Protein AF-A0A7V9V1J8-F1 (afdb_monomer)

Mean predicted aligned error: 3.66 Å

Secondary structure (DSSP, 8-state):
-BS-PEEE-SS-EEE--TT------SSGGG--EEE--SSS--B--------SSEEEEEGGGTEEEEE-TT--EEEEE---PPPPTTTT--

Sequence (90 aa):
MRGRPTLRSADSEQDLEEGDVVCFRRGKDGFHQILNRTDSPIRVFMISTLNKPDIVEYPDSGKIGARSVAGERILLSRPGPILEYWDGED

Structure (mmCIF, N/CA/C/O backbone):
data_AF-A0A7V9V1J8-F1
#
_entry.id   AF-A0A7V9V1J8-F1
#
loop_
_atom_site.group_PDB
_atom_site.id
_atom_site.type_symbol
_atom_site.label_atom_id
_atom_site.label_alt_id
_atom_site.label_comp_id
_atom_site.label_asym_id
_atom_site.label_entity_id
_atom_site.label_seq_id
_atom_site.pdbx_PDB_ins_code
_atom_site.Cartn_x
_atom_site.Cartn_y
_atom_site.Cartn_z
_atom_site.occupancy
_atom_site.B_iso_or_equiv
_atom_site.auth_seq_id
_atom_site.auth_comp_id
_atom_site.auth_asym_id
_atom_site.auth_atom_id
_atom_site.pdbx_PDB_model_num
ATOM 1 N N . MET A 1 1 ? -1.008 -4.018 20.750 1.00 87.62 1 MET A N 1
ATOM 2 C CA . MET A 1 1 ? -1.855 -3.281 19.784 1.00 87.62 1 MET A CA 1
ATOM 3 C C . MET A 1 1 ? -2.791 -2.390 20.579 1.00 87.62 1 MET A C 1
ATOM 5 O O . MET A 1 1 ? -3.034 -2.751 21.722 1.00 87.62 1 MET A O 1
ATOM 9 N N . ARG A 1 2 ? -3.214 -1.227 20.063 1.00 95.50 2 ARG A N 1
ATOM 10 C CA . ARG A 1 2 ? -4.136 -0.330 20.788 1.00 95.50 2 ARG A CA 1
ATOM 11 C C . ARG A 1 2 ? -4.971 0.549 19.850 1.00 95.50 2 ARG A C 1
ATOM 13 O O . ARG A 1 2 ? -4.421 1.044 18.865 1.00 95.50 2 ARG A O 1
ATOM 20 N N . GLY A 1 3 ? -6.213 0.847 20.223 1.00 95.81 3 GLY A N 1
ATOM 21 C CA . GLY A 1 3 ? -7.089 1.819 19.556 1.00 95.81 3 GLY A CA 1
ATOM 22 C C . GLY A 1 3 ? -7.952 1.223 18.439 1.00 95.81 3 GLY A C 1
ATOM 23 O O . GLY A 1 3 ? -7.971 0.012 18.251 1.00 95.81 3 GLY A O 1
ATOM 24 N N . ARG A 1 4 ? -8.660 2.093 17.704 1.00 97.25 4 ARG A N 1
ATOM 25 C CA . ARG A 1 4 ? -9.668 1.726 16.690 1.00 97.25 4 ARG A CA 1
ATOM 26 C C . ARG A 1 4 ? -9.308 2.313 15.315 1.00 97.25 4 ARG A C 1
ATOM 28 O O . ARG A 1 4 ? -9.802 3.386 14.967 1.00 97.25 4 ARG A O 1
ATOM 35 N N . PRO A 1 5 ? -8.363 1.702 14.577 1.00 97.81 5 PRO A N 1
ATOM 36 C CA . PRO A 1 5 ? -8.001 2.169 13.244 1.00 97.81 5 PRO A CA 1
ATOM 37 C C . PRO A 1 5 ? -9.119 1.904 12.236 1.00 97.81 5 PRO A C 1
ATOM 39 O O . PRO A 1 5 ? -9.804 0.889 12.323 1.00 97.81 5 PRO A O 1
ATOM 42 N N . THR A 1 6 ? -9.226 2.756 11.219 1.00 98.31 6 THR A N 1
ATOM 43 C CA . THR A 1 6 ? -10.044 2.468 10.037 1.00 98.31 6 THR A CA 1
ATOM 44 C C . THR A 1 6 ? -9.161 1.852 8.955 1.00 98.31 6 THR A C 1
ATOM 46 O O . THR A 1 6 ? -8.147 2.435 8.565 1.00 98.31 6 THR A O 1
ATOM 49 N N . LEU A 1 7 ? -9.537 0.676 8.459 1.00 97.81 7 LEU A N 1
ATOM 50 C CA . LEU A 1 7 ? -8.942 0.035 7.293 1.00 97.81 7 LEU A CA 1
ATOM 51 C C . LEU A 1 7 ? -9.749 0.399 6.046 1.00 97.81 7 LEU A C 1
ATOM 53 O O . LEU A 1 7 ? -10.928 0.066 5.954 1.00 97.81 7 LEU A O 1
ATOM 57 N N . ARG A 1 8 ? -9.089 1.012 5.062 1.00 97.62 8 ARG A N 1
ATOM 58 C CA . ARG A 1 8 ? -9.595 1.126 3.691 1.00 97.62 8 ARG A CA 1
ATOM 59 C C . ARG A 1 8 ? -8.973 0.029 2.835 1.00 97.62 8 ARG A C 1
ATOM 61 O O . ARG A 1 8 ? -7.749 -0.048 2.742 1.00 97.62 8 ARG A O 1
ATOM 68 N N . SER A 1 9 ? -9.816 -0.800 2.237 1.00 95.12 9 SER A N 1
ATOM 69 C CA . SER A 1 9 ? -9.470 -1.821 1.248 1.00 95.12 9 SER A CA 1
ATOM 70 C C . SER A 1 9 ? -9.884 -1.368 -0.158 1.00 95.12 9 SER A C 1
ATOM 72 O O . SER A 1 9 ? -10.279 -0.215 -0.340 1.00 95.12 9 SER A O 1
ATOM 74 N N . ALA A 1 10 ? -9.737 -2.234 -1.168 1.00 90.25 10 ALA A N 1
ATOM 75 C CA . ALA A 1 10 ? -10.084 -1.888 -2.550 1.00 90.25 10 ALA A CA 1
ATOM 76 C C . ALA A 1 10 ? -11.578 -1.556 -2.700 1.00 90.25 10 ALA A C 1
ATOM 78 O O . ALA A 1 10 ? -11.931 -0.643 -3.444 1.00 90.25 10 ALA A O 1
ATOM 79 N N . ASP A 1 11 ? -12.423 -2.258 -1.941 1.00 89.19 11 ASP A N 1
ATOM 80 C CA . ASP A 1 11 ? -13.875 -2.251 -2.131 1.00 89.19 11 ASP A CA 1
ATOM 81 C C . ASP A 1 11 ? -14.644 -1.710 -0.915 1.00 89.19 11 ASP A C 1
ATOM 83 O O . ASP A 1 11 ? -15.853 -1.491 -0.992 1.00 89.19 11 ASP A O 1
ATOM 87 N N . SER A 1 12 ? -13.979 -1.511 0.228 1.00 94.50 12 SER A N 1
ATOM 88 C CA . SER A 1 12 ? -14.657 -1.151 1.477 1.00 94.50 12 SER A CA 1
ATOM 89 C C . SER A 1 12 ? -13.799 -0.346 2.447 1.00 94.50 12 SER A C 1
ATOM 91 O O . SER A 1 12 ? -12.568 -0.364 2.403 1.00 94.50 12 SER A O 1
ATOM 93 N N . GLU A 1 13 ? -14.474 0.315 3.383 1.00 97.38 13 GLU A N 1
ATOM 94 C CA . GLU A 1 13 ? -13.872 0.824 4.610 1.00 97.38 13 GLU A CA 1
ATOM 95 C C . GLU A 1 13 ? -14.531 0.158 5.815 1.00 97.38 13 GLU A C 1
ATOM 97 O O . GLU A 1 13 ? -15.752 0.011 5.858 1.00 97.38 13 GLU A O 1
ATOM 102 N N . GLN A 1 14 ? -13.724 -0.226 6.799 1.00 97.44 14 GLN A N 1
ATOM 103 C CA . GLN A 1 14 ? -14.206 -0.783 8.058 1.00 97.44 14 GLN A CA 1
ATOM 104 C C . GLN A 1 14 ? -13.325 -0.332 9.219 1.00 97.44 14 GLN A C 1
ATOM 106 O O . GLN A 1 14 ? -12.114 -0.169 9.066 1.00 97.44 14 GLN A O 1
ATOM 111 N N . ASP A 1 15 ? -13.924 -0.155 10.389 1.00 97.69 15 ASP A N 1
ATOM 112 C CA . ASP A 1 15 ? -13.161 0.009 11.622 1.00 97.69 15 ASP A CA 1
ATOM 113 C C . ASP A 1 15 ? -12.682 -1.362 12.110 1.00 97.69 15 ASP A C 1
ATOM 115 O O . ASP A 1 15 ? -13.417 -2.343 12.020 1.00 97.69 15 ASP A O 1
ATOM 119 N N . LEU A 1 16 ? -11.452 -1.419 12.614 1.00 97.38 16 LEU A N 1
ATOM 120 C CA . LEU A 1 16 ? -10.880 -2.600 13.255 1.00 97.38 16 LEU A CA 1
ATOM 121 C C . LEU A 1 16 ? -10.879 -2.427 14.773 1.00 97.38 16 LEU A C 1
ATOM 123 O O . LEU A 1 16 ? -10.749 -1.310 15.287 1.00 97.38 16 LEU A O 1
ATOM 127 N N . GLU A 1 17 ? -10.943 -3.543 15.482 1.00 96.25 17 GLU A N 1
ATOM 128 C CA . GLU A 1 17 ? -10.841 -3.614 16.934 1.00 96.25 17 GLU A CA 1
ATOM 129 C C . GLU A 1 17 ? -9.476 -4.150 17.391 1.00 96.25 17 GLU A C 1
ATOM 131 O O . GLU A 1 17 ? -8.657 -4.662 16.619 1.00 96.25 17 GLU A O 1
ATOM 136 N N . GLU A 1 18 ? -9.181 -3.993 18.682 1.00 96.38 18 GLU A N 1
ATOM 137 C CA . GLU A 1 18 ? -7.954 -4.538 19.253 1.00 96.38 18 GLU A CA 1
ATOM 138 C C . GLU A 1 18 ? -7.963 -6.069 19.184 1.00 96.38 18 GLU A C 1
ATOM 140 O O . GLU A 1 18 ? -8.825 -6.726 19.757 1.00 96.38 18 GLU A O 1
ATOM 145 N N . GLY A 1 19 ? -6.953 -6.635 18.523 1.00 96.00 19 GLY A N 1
ATOM 146 C CA . GLY A 1 19 ? -6.833 -8.082 18.330 1.00 96.00 19 GLY A CA 1
ATOM 147 C C . GLY A 1 19 ? -7.208 -8.546 16.925 1.00 96.00 19 GLY A C 1
ATOM 148 O O . GLY A 1 19 ? -6.832 -9.661 16.564 1.00 96.00 19 GLY A O 1
ATOM 149 N N . ASP A 1 20 ? -7.835 -7.691 16.112 1.00 97.44 20 ASP A N 1
ATOM 150 C CA . ASP A 1 20 ? -8.102 -8.005 14.712 1.00 97.44 20 ASP A CA 1
ATOM 151 C C . ASP A 1 20 ? -6.809 -8.268 13.935 1.00 97.44 20 ASP A C 1
ATOM 153 O O . ASP A 1 20 ? -5.799 -7.564 14.067 1.00 97.44 20 ASP A O 1
ATOM 157 N N . VAL A 1 21 ? -6.868 -9.287 13.077 1.00 96.94 21 VAL A N 1
ATOM 158 C CA . VAL A 1 21 ? -5.790 -9.671 12.168 1.00 96.94 21 VAL A CA 1
ATOM 159 C C . VAL A 1 21 ? -6.325 -9.644 10.747 1.00 96.94 21 VAL A C 1
ATOM 161 O O . VAL A 1 21 ? -7.318 -10.295 10.431 1.00 96.94 21 VAL A O 1
ATOM 164 N N . VAL A 1 22 ? -5.637 -8.907 9.879 1.00 96.00 22 VAL A N 1
ATOM 165 C CA . VAL A 1 22 ? -6.011 -8.755 8.472 1.00 96.00 22 VAL A CA 1
ATOM 166 C C . VAL A 1 22 ? -4.843 -9.176 7.590 1.00 96.00 22 VAL A C 1
ATOM 168 O O . VAL A 1 22 ? -3.698 -8.799 7.836 1.00 96.00 22 VAL A O 1
ATOM 171 N N . CYS A 1 23 ? -5.141 -9.952 6.550 1.00 95.94 23 CYS A N 1
ATOM 172 C CA . CYS A 1 23 ? -4.163 -10.417 5.573 1.00 95.94 23 CYS A CA 1
ATOM 173 C C . CYS A 1 23 ? -4.315 -9.650 4.256 1.00 95.94 23 CYS A C 1
ATOM 175 O O . CYS A 1 23 ? -5.400 -9.617 3.679 1.00 95.94 23 CYS A O 1
ATOM 177 N N . PHE A 1 24 ? -3.213 -9.103 3.742 1.00 94.62 24 PHE A N 1
ATOM 178 C CA . PHE A 1 24 ? -3.181 -8.400 2.458 1.00 94.62 24 PHE A CA 1
ATOM 179 C C . PHE A 1 24 ? -2.545 -9.292 1.392 1.00 94.62 24 PHE A C 1
ATOM 181 O O . PHE A 1 24 ? -1.371 -9.654 1.487 1.00 94.62 24 PHE A O 1
ATOM 188 N N . ARG A 1 25 ? -3.333 -9.686 0.386 1.00 93.38 25 ARG A N 1
ATOM 189 C CA . ARG A 1 25 ? -2.843 -10.527 -0.716 1.00 93.38 25 ARG A CA 1
ATOM 190 C C . ARG A 1 25 ? -1.880 -9.741 -1.609 1.00 93.38 25 ARG A C 1
ATOM 192 O O . ARG A 1 25 ? -1.959 -8.526 -1.713 1.00 93.38 25 ARG A O 1
ATOM 199 N N . ARG A 1 26 ? -0.971 -10.424 -2.305 1.00 93.56 26 ARG A N 1
ATOM 200 C CA . ARG A 1 26 ? -0.182 -9.772 -3.360 1.00 93.56 26 ARG A CA 1
ATOM 201 C C . ARG A 1 26 ? -1.120 -9.298 -4.479 1.00 93.56 26 ARG A C 1
ATOM 203 O O . ARG A 1 26 ? -1.975 -10.062 -4.915 1.00 93.56 26 ARG A O 1
ATOM 210 N N . GLY A 1 27 ? -0.890 -8.089 -4.987 1.00 92.31 27 GLY A N 1
ATOM 211 C CA . GLY A 1 27 ? -1.665 -7.501 -6.082 1.00 92.31 27 GLY A CA 1
ATOM 212 C C . GLY A 1 27 ? -2.809 -6.606 -5.601 1.00 92.31 27 GLY A C 1
ATOM 213 O O . GLY A 1 27 ? -2.898 -6.277 -4.419 1.00 92.31 27 GLY A O 1
ATOM 214 N N . LYS A 1 28 ? -3.671 -6.197 -6.538 1.00 90.06 28 LYS A N 1
ATOM 215 C CA . LYS A 1 28 ? -4.716 -5.176 -6.325 1.00 90.06 28 LYS A CA 1
ATOM 216 C C . LYS A 1 28 ? -5.695 -5.525 -5.202 1.00 90.06 28 LYS A C 1
ATOM 218 O O . LYS A 1 28 ? -6.044 -4.649 -4.420 1.00 90.06 28 LYS A O 1
ATOM 223 N N . ASP A 1 29 ? -6.045 -6.802 -5.061 1.00 91.12 29 ASP A N 1
ATOM 224 C CA . ASP A 1 29 ? -6.919 -7.309 -3.993 1.00 91.12 29 ASP A CA 1
ATOM 225 C C . ASP A 1 29 ? -6.371 -7.077 -2.580 1.00 91.12 29 ASP A C 1
ATOM 227 O O . ASP A 1 29 ? -7.117 -7.116 -1.607 1.00 91.12 29 ASP A O 1
ATOM 231 N N . GLY A 1 30 ? -5.056 -6.896 -2.437 1.00 94.12 30 GLY A N 1
ATOM 232 C CA . GLY A 1 30 ? -4.439 -6.552 -1.162 1.00 94.12 30 GLY A CA 1
ATOM 233 C C . GLY A 1 30 ? -4.211 -5.067 -0.976 1.00 94.12 30 GLY A C 1
ATOM 234 O O . GLY A 1 30 ? -3.422 -4.713 -0.103 1.00 94.12 30 GLY A O 1
ATOM 235 N N . PHE A 1 31 ? -4.835 -4.197 -1.773 1.00 95.75 31 PHE A N 1
ATOM 236 C CA . PHE A 1 31 ? -4.803 -2.767 -1.504 1.00 95.75 31 PHE A CA 1
ATOM 237 C C . PHE A 1 31 ? -5.289 -2.493 -0.079 1.00 95.75 31 PHE A C 1
ATOM 239 O O . PHE A 1 31 ? -6.326 -2.998 0.355 1.00 95.75 31 PHE A O 1
ATOM 246 N N . HIS A 1 32 ? -4.514 -1.697 0.649 1.00 96.44 32 HIS A N 1
ATOM 247 C CA . HIS A 1 32 ? -4.816 -1.353 2.023 1.00 96.44 32 HIS A CA 1
ATOM 248 C C . HIS A 1 32 ? -4.282 0.026 2.383 1.00 96.44 32 HIS A C 1
ATOM 250 O O . HIS A 1 32 ? -3.194 0.435 1.974 1.00 96.44 32 HIS A O 1
ATOM 256 N N . GLN A 1 33 ? -5.033 0.719 3.227 1.00 97.31 33 GLN A N 1
ATOM 257 C CA . GLN A 1 33 ? -4.584 1.898 3.944 1.00 97.31 33 GLN A CA 1
ATOM 258 C C . GLN A 1 33 ? -5.138 1.850 5.365 1.00 97.31 33 GLN A C 1
ATOM 260 O O . GLN A 1 33 ? -6.333 1.649 5.567 1.00 97.31 33 GLN A O 1
ATOM 265 N N . ILE A 1 34 ? -4.268 2.071 6.348 1.00 97.44 34 ILE A N 1
ATOM 266 C CA . ILE A 1 34 ? -4.665 2.250 7.744 1.00 97.44 34 ILE A CA 1
ATOM 267 C C . ILE A 1 34 ? -4.765 3.746 8.028 1.00 97.44 34 ILE A C 1
ATOM 269 O O . ILE A 1 34 ? -3.796 4.482 7.831 1.00 97.44 34 ILE A O 1
ATOM 273 N N . LEU A 1 35 ? -5.927 4.188 8.498 1.00 97.50 35 LEU A N 1
ATOM 274 C CA . LEU A 1 35 ? -6.202 5.568 8.877 1.00 97.50 35 LEU A CA 1
ATOM 275 C C . LEU A 1 35 ? -6.500 5.654 10.377 1.00 97.50 35 LEU A C 1
ATOM 277 O O . LEU A 1 35 ? -7.157 4.783 10.946 1.00 97.50 35 LEU A O 1
ATOM 281 N N . ASN A 1 36 ? -6.054 6.738 11.013 1.00 97.62 36 ASN A N 1
ATOM 282 C CA . ASN A 1 36 ? -6.517 7.110 12.346 1.00 97.62 36 ASN A CA 1
ATOM 283 C C . ASN A 1 36 ? -7.547 8.237 12.220 1.00 97.62 36 ASN A C 1
ATOM 285 O O . ASN A 1 36 ? -7.170 9.371 11.935 1.00 97.62 36 ASN A O 1
ATOM 289 N N . ARG A 1 37 ? -8.831 7.925 12.421 1.00 96.38 37 ARG A N 1
ATOM 290 C CA . ARG A 1 37 ? -9.934 8.907 12.440 1.00 96.38 37 ARG A CA 1
ATOM 291 C C . ARG A 1 37 ? -10.384 9.274 13.859 1.00 96.38 37 ARG A C 1
ATOM 293 O O . ARG A 1 37 ? -11.415 9.914 14.029 1.00 96.38 37 ARG A O 1
ATOM 300 N N . THR A 1 38 ? -9.632 8.850 14.871 1.00 95.56 38 THR A N 1
ATOM 301 C CA . THR A 1 38 ? -9.928 9.121 16.283 1.00 95.56 38 THR A CA 1
ATOM 302 C C . THR A 1 38 ? -9.127 10.321 16.794 1.00 95.56 38 THR A C 1
ATOM 304 O O . THR A 1 38 ? -8.171 10.760 16.154 1.00 95.56 38 THR A O 1
ATOM 307 N N . ASP A 1 39 ? -9.494 10.841 17.964 1.00 97.38 39 ASP A N 1
ATOM 308 C CA . ASP A 1 39 ? -8.777 11.919 18.662 1.00 97.38 39 ASP A CA 1
ATOM 309 C C . ASP A 1 39 ? -7.559 11.427 19.468 1.00 97.38 39 ASP A C 1
ATOM 311 O O . ASP A 1 39 ? -6.844 12.215 20.089 1.00 97.38 39 ASP A O 1
ATOM 315 N N . SER A 1 40 ? -7.311 10.117 19.452 1.00 96.88 40 SER A N 1
ATOM 316 C CA . SER A 1 40 ? -6.328 9.442 20.288 1.00 96.88 40 SER A CA 1
ATOM 317 C C . SER A 1 40 ? -5.327 8.652 19.430 1.00 96.88 40 SER A C 1
ATOM 319 O O . SER A 1 40 ? -5.644 8.222 18.319 1.00 96.88 40 SER A O 1
ATOM 321 N N . PRO A 1 41 ? -4.087 8.416 19.896 1.00 97.06 41 PRO A N 1
ATOM 322 C CA . PRO A 1 41 ? -3.135 7.593 19.154 1.00 97.06 41 PRO A CA 1
ATOM 323 C C . PRO A 1 41 ? -3.594 6.135 19.002 1.00 97.06 41 PRO A C 1
ATOM 325 O O . PRO A 1 41 ? -4.029 5.506 19.970 1.00 97.06 41 PRO A O 1
ATOM 328 N N . ILE A 1 42 ? -3.383 5.572 17.809 1.00 97.50 42 ILE A N 1
ATOM 329 C CA . ILE A 1 42 ? -3.518 4.135 17.522 1.00 97.50 42 ILE A CA 1
ATOM 330 C C . ILE A 1 42 ? -2.145 3.452 17.476 1.00 97.50 42 ILE A C 1
ATOM 332 O O . ILE A 1 42 ? -1.128 4.081 17.178 1.00 97.50 42 ILE A O 1
ATOM 336 N N . ARG A 1 43 ? -2.101 2.1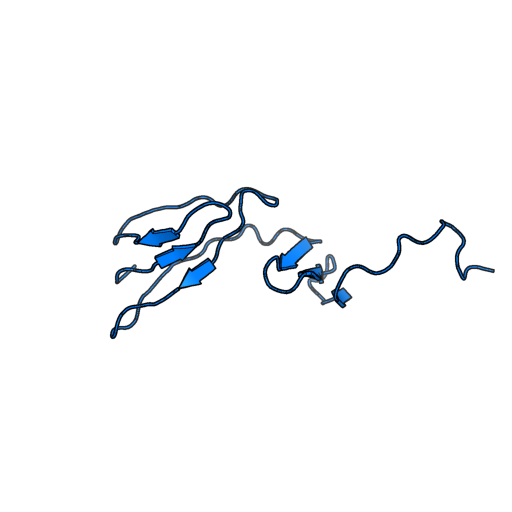44 17.743 1.00 97.19 43 ARG A N 1
ATOM 337 C CA . ARG A 1 43 ? -0.894 1.315 17.628 1.00 97.19 43 ARG A CA 1
ATOM 338 C C . ARG A 1 43 ? -1.198 0.023 16.879 1.00 97.19 43 ARG A C 1
ATOM 340 O O . ARG A 1 43 ? -1.818 -0.883 17.438 1.00 97.19 43 ARG A O 1
ATOM 347 N N . VAL A 1 44 ? -0.663 -0.062 15.664 1.00 97.19 44 VAL A N 1
ATOM 348 C CA . VAL A 1 44 ? -0.715 -1.235 14.784 1.00 97.19 44 VAL A CA 1
ATOM 349 C C . VAL A 1 44 ? 0.663 -1.893 14.670 1.00 97.19 44 VAL A C 1
ATOM 351 O O . VAL A 1 44 ? 1.692 -1.245 14.850 1.00 97.19 44 VAL A O 1
ATOM 354 N N . PHE A 1 45 ? 0.677 -3.183 14.361 1.00 97.06 45 PHE A N 1
ATOM 355 C CA . PHE A 1 45 ? 1.860 -3.990 14.077 1.00 97.06 45 PHE A CA 1
ATOM 356 C C . PHE A 1 45 ? 1.673 -4.561 12.679 1.00 97.06 45 PHE A C 1
ATOM 358 O O . PHE A 1 45 ? 0.693 -5.254 12.415 1.00 97.06 45 PHE A O 1
ATOM 365 N N . MET A 1 46 ? 2.586 -4.213 11.780 1.00 96.19 46 MET A N 1
ATOM 366 C CA . MET A 1 46 ? 2.535 -4.603 10.379 1.00 96.19 46 MET A CA 1
ATOM 367 C C . MET A 1 46 ? 3.723 -5.511 10.095 1.00 96.19 46 MET A C 1
ATOM 369 O O . MET A 1 46 ? 4.872 -5.114 10.281 1.00 96.19 46 MET A O 1
ATOM 373 N N . ILE A 1 47 ? 3.432 -6.733 9.664 1.00 95.94 47 ILE A N 1
ATOM 374 C CA . ILE A 1 47 ? 4.439 -7.718 9.280 1.00 95.94 47 ILE A CA 1
ATOM 375 C C . ILE A 1 47 ? 4.479 -7.761 7.756 1.00 95.94 47 ILE A C 1
ATOM 377 O O . ILE A 1 47 ? 3.440 -7.844 7.106 1.00 95.94 47 ILE A O 1
ATOM 381 N N . SER A 1 48 ? 5.679 -7.712 7.188 1.00 92.69 48 SER A N 1
ATOM 382 C CA . SER A 1 48 ? 5.903 -7.814 5.748 1.00 92.69 48 SER A CA 1
ATOM 383 C C . SER A 1 48 ? 6.971 -8.861 5.469 1.00 92.69 48 SER A C 1
ATOM 385 O O . SER A 1 48 ? 7.932 -8.985 6.227 1.00 92.69 48 SER A O 1
ATOM 387 N N . THR A 1 49 ? 6.822 -9.590 4.365 1.00 92.31 49 THR A N 1
ATOM 388 C CA . THR A 1 49 ? 7.857 -10.503 3.861 1.00 92.31 49 THR A CA 1
ATOM 389 C C . THR A 1 49 ? 9.079 -9.756 3.329 1.00 92.31 49 THR A C 1
ATOM 391 O O . THR A 1 49 ? 10.140 -10.358 3.208 1.00 92.31 49 THR A O 1
ATOM 394 N N . LEU A 1 50 ? 8.942 -8.458 3.014 1.00 90.56 50 LEU A N 1
ATOM 395 C CA . LEU A 1 50 ? 9.989 -7.628 2.408 1.00 90.56 50 LEU A CA 1
ATOM 396 C C . LEU A 1 50 ? 10.603 -8.269 1.149 1.00 90.56 50 LEU A C 1
ATOM 398 O O . LEU A 1 50 ? 11.818 -8.213 0.949 1.00 9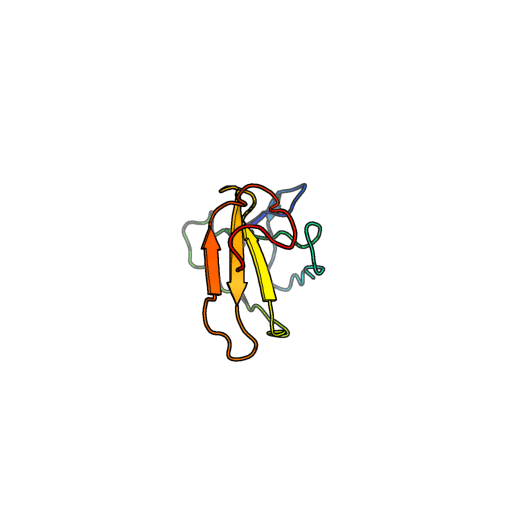0.56 50 LEU A O 1
ATOM 402 N N . ASN A 1 51 ? 9.764 -8.883 0.306 1.00 93.06 51 ASN A N 1
ATOM 403 C CA . ASN A 1 51 ? 10.207 -9.504 -0.943 1.00 93.06 51 ASN A CA 1
ATOM 404 C C . ASN A 1 51 ? 10.917 -8.476 -1.842 1.00 93.06 51 ASN A C 1
ATOM 406 O O . ASN A 1 51 ? 10.513 -7.316 -1.899 1.00 93.06 51 ASN A O 1
ATOM 410 N N . LYS A 1 52 ? 11.972 -8.902 -2.547 1.00 95.38 52 LYS A N 1
ATOM 411 C CA . LYS A 1 52 ? 12.723 -8.066 -3.496 1.00 95.38 52 LYS A CA 1
ATOM 412 C C . LYS A 1 52 ? 13.011 -8.841 -4.794 1.00 95.38 52 LYS A C 1
ATOM 414 O O . LYS A 1 52 ? 13.288 -10.038 -4.701 1.00 95.38 52 LYS A O 1
ATOM 419 N N . PRO A 1 53 ? 13.021 -8.187 -5.973 1.00 96.06 53 PRO A N 1
ATOM 420 C CA . PRO A 1 53 ? 12.591 -6.804 -6.205 1.00 96.06 53 PRO A CA 1
ATOM 421 C C . PRO A 1 53 ? 11.079 -6.653 -5.982 1.00 96.06 53 PRO A C 1
ATOM 423 O O . PRO A 1 53 ? 10.366 -7.651 -5.886 1.00 96.06 53 PRO A O 1
ATOM 426 N N . ASP A 1 54 ? 10.599 -5.415 -5.886 1.00 95.81 54 ASP A N 1
ATOM 427 C CA . ASP A 1 54 ? 9.178 -5.153 -5.634 1.00 95.81 54 ASP A CA 1
ATOM 428 C C . ASP A 1 54 ? 8.635 -4.002 -6.484 1.00 95.81 54 ASP A C 1
ATOM 430 O O . ASP A 1 54 ? 9.359 -3.050 -6.801 1.00 95.81 54 ASP A O 1
ATOM 434 N N . ILE A 1 55 ? 7.350 -4.102 -6.828 1.00 95.69 55 ILE A N 1
ATOM 435 C CA . ILE A 1 55 ? 6.577 -3.095 -7.558 1.00 95.69 55 ILE A CA 1
ATOM 436 C C . ILE A 1 55 ? 5.352 -2.747 -6.713 1.00 95.69 55 ILE A C 1
ATOM 438 O O . ILE A 1 55 ? 4.544 -3.613 -6.390 1.00 95.69 55 ILE A O 1
ATOM 442 N N . VAL A 1 56 ? 5.201 -1.465 -6.390 1.00 95.75 56 VAL A N 1
ATOM 443 C CA . VAL A 1 56 ? 4.118 -0.946 -5.548 1.00 95.75 56 VAL A CA 1
ATOM 444 C C . VAL A 1 56 ? 3.237 -0.013 -6.368 1.00 95.75 56 VAL A C 1
ATOM 446 O O . VAL A 1 56 ? 3.706 1.011 -6.866 1.00 95.75 56 VAL A O 1
ATOM 449 N N . GLU A 1 57 ? 1.954 -0.341 -6.481 1.00 95.81 57 GLU A N 1
ATOM 450 C CA . GLU A 1 57 ? 0.939 0.530 -7.075 1.00 95.81 57 GLU A CA 1
ATOM 451 C C . GLU A 1 57 ? 0.362 1.485 -6.015 1.00 95.81 57 GLU A C 1
ATOM 453 O O . GLU A 1 57 ? 0.105 1.094 -4.877 1.00 95.81 57 GLU A O 1
ATOM 458 N N . TYR A 1 58 ? 0.126 2.742 -6.396 1.00 95.88 58 TYR A N 1
ATOM 459 C CA . TYR A 1 58 ? -0.511 3.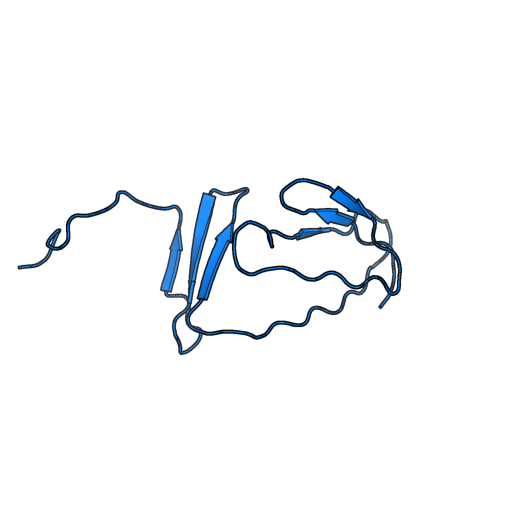777 -5.575 1.00 95.88 58 TYR A CA 1
ATOM 460 C C . TYR A 1 58 ? -1.805 4.253 -6.261 1.00 95.88 58 TYR A C 1
ATOM 462 O O . TYR A 1 58 ? -1.775 5.299 -6.930 1.00 95.88 58 TYR A O 1
ATOM 470 N N . PRO A 1 59 ? -2.929 3.521 -6.108 1.00 92.88 59 PRO A N 1
ATOM 471 C CA . PRO A 1 59 ? -4.153 3.722 -6.889 1.00 92.88 59 PRO A CA 1
ATOM 472 C C . PRO A 1 59 ? -4.672 5.160 -6.895 1.00 92.88 59 PRO A C 1
ATOM 474 O O . PRO A 1 59 ? -4.875 5.720 -7.967 1.00 92.88 59 PRO A O 1
ATOM 477 N N . ASP A 1 60 ? -4.759 5.810 -5.729 1.00 93.50 60 ASP A N 1
AT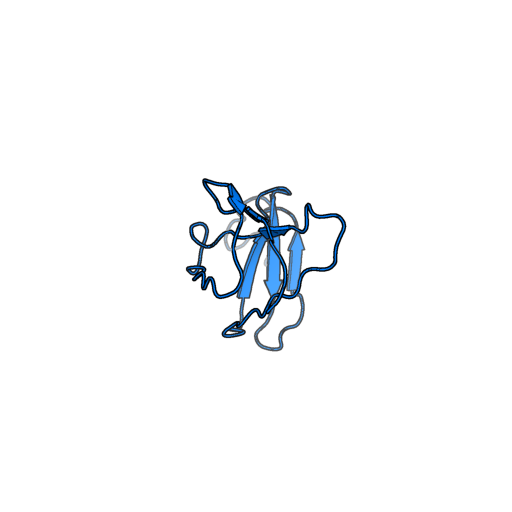OM 478 C CA . ASP A 1 60 ? -5.306 7.174 -5.608 1.00 93.50 60 ASP A CA 1
ATOM 479 C C . ASP A 1 60 ? -4.557 8.222 -6.444 1.00 93.50 60 ASP A C 1
ATOM 481 O O . ASP A 1 60 ? -5.101 9.262 -6.799 1.00 93.50 60 ASP A O 1
ATOM 485 N N . SER A 1 61 ? -3.273 7.983 -6.725 1.00 96.00 61 SER A N 1
ATOM 486 C CA . SER A 1 61 ? -2.429 8.936 -7.454 1.00 96.00 61 SER A CA 1
ATOM 487 C C . SER A 1 61 ? -1.969 8.436 -8.821 1.00 96.00 61 SER A C 1
ATOM 489 O O . SER A 1 61 ? -1.264 9.170 -9.524 1.00 96.00 61 SER A O 1
ATOM 491 N N . GLY A 1 62 ? -2.346 7.204 -9.180 1.00 95.25 62 GLY A N 1
ATOM 492 C CA . GLY A 1 62 ? -1.930 6.521 -10.402 1.00 95.25 62 GLY A CA 1
ATOM 493 C C . GLY A 1 62 ? -0.420 6.302 -10.511 1.00 95.25 62 GLY A C 1
ATOM 494 O O . GLY A 1 62 ? 0.096 6.212 -11.621 1.00 95.25 62 GLY A O 1
ATOM 495 N N . LYS A 1 63 ? 0.313 6.294 -9.388 1.00 97.50 63 LYS A N 1
ATOM 496 C CA . LYS A 1 63 ? 1.770 6.091 -9.398 1.00 97.50 63 LYS A CA 1
ATOM 497 C C . LYS A 1 63 ? 2.115 4.613 -9.262 1.00 97.50 63 LYS A C 1
ATOM 499 O O . LYS A 1 63 ? 1.400 3.860 -8.609 1.00 97.50 63 LYS A O 1
ATOM 504 N N . ILE A 1 64 ? 3.269 4.247 -9.795 1.00 97.19 64 ILE A N 1
ATOM 505 C CA . ILE A 1 64 ? 3.963 2.987 -9.574 1.00 97.19 64 ILE A CA 1
ATOM 506 C C . ILE A 1 64 ? 5.340 3.320 -9.002 1.00 97.19 64 ILE A C 1
ATOM 508 O O . ILE A 1 64 ? 6.001 4.256 -9.456 1.00 97.19 64 ILE A O 1
ATOM 512 N N . GLY A 1 65 ? 5.763 2.579 -7.984 1.00 96.94 65 GLY A N 1
ATOM 513 C CA . GLY A 1 65 ? 7.131 2.571 -7.486 1.00 96.94 65 GLY A CA 1
ATOM 514 C C . GLY A 1 65 ? 7.788 1.225 -7.758 1.00 96.94 65 GLY A C 1
ATOM 515 O O . GLY A 1 65 ? 7.136 0.200 -7.604 1.00 96.94 65 GLY A O 1
ATOM 516 N N . ALA A 1 66 ? 9.072 1.217 -8.110 1.00 97.25 66 ALA A N 1
ATOM 517 C CA . ALA A 1 66 ? 9.853 -0.015 -8.219 1.00 97.25 66 ALA A CA 1
ATOM 518 C C . ALA A 1 66 ? 11.118 0.067 -7.362 1.00 97.25 66 ALA A C 1
ATOM 520 O O . ALA A 1 66 ? 11.750 1.128 -7.262 1.00 97.25 66 ALA A O 1
ATOM 521 N N . ARG A 1 67 ? 11.491 -1.057 -6.746 1.00 96.94 67 ARG A N 1
ATOM 522 C CA . ARG A 1 67 ? 12.733 -1.204 -5.981 1.00 96.94 67 ARG A CA 1
ATOM 523 C C . ARG A 1 67 ? 13.576 -2.363 -6.494 1.00 96.94 67 ARG A C 1
ATOM 525 O O . ARG A 1 67 ? 13.040 -3.415 -6.832 1.00 96.94 67 ARG A O 1
ATOM 532 N N . SER A 1 68 ? 14.893 -2.169 -6.509 1.00 97.38 68 SER A N 1
ATOM 533 C CA . SER A 1 68 ? 15.864 -3.190 -6.912 1.00 97.38 68 SER A CA 1
ATOM 534 C C . SER A 1 68 ? 15.989 -4.309 -5.872 1.00 97.38 68 SER A C 1
ATOM 536 O O . SER A 1 68 ? 15.484 -4.207 -4.750 1.00 97.38 68 SER A O 1
ATOM 538 N N . VAL A 1 69 ? 16.733 -5.366 -6.211 1.00 97.12 69 VAL A N 1
ATOM 539 C CA . VAL A 1 69 ? 17.119 -6.431 -5.265 1.00 97.12 69 VAL A CA 1
ATOM 540 C C . VAL A 1 69 ? 17.908 -5.901 -4.061 1.00 97.12 69 VAL A C 1
ATOM 542 O O . VAL A 1 69 ? 17.760 -6.415 -2.953 1.00 97.12 69 VAL A O 1
ATOM 545 N N . ALA A 1 70 ? 18.677 -4.821 -4.238 1.00 96.50 70 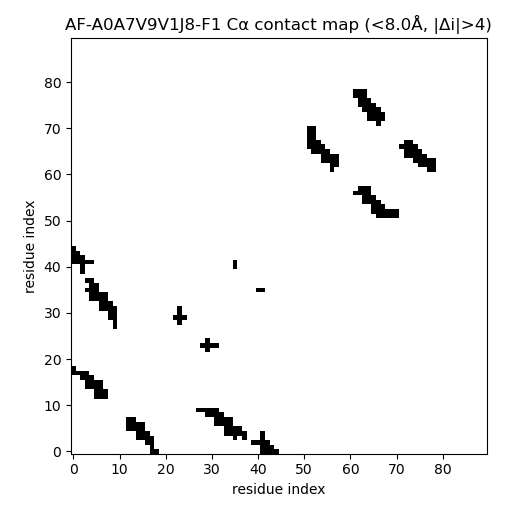ALA A N 1
ATOM 546 C CA . ALA A 1 70 ? 19.363 -4.130 -3.146 1.00 96.50 70 ALA A CA 1
ATOM 547 C C . ALA A 1 70 ? 18.391 -3.309 -2.270 1.00 96.50 70 ALA A C 1
ATOM 549 O O . ALA A 1 70 ? 18.689 -2.994 -1.120 1.00 96.50 70 ALA A O 1
ATOM 550 N N . GLY A 1 71 ? 17.175 -3.034 -2.754 1.00 93.56 71 GLY A N 1
ATOM 551 C CA . GLY A 1 71 ? 16.156 -2.219 -2.081 1.00 93.56 71 GLY A CA 1
ATOM 552 C C . GLY A 1 71 ? 16.184 -0.738 -2.471 1.00 93.56 71 GLY A C 1
ATOM 553 O O . GLY A 1 71 ? 15.403 0.060 -1.938 1.00 93.56 71 GLY A O 1
ATOM 554 N N . GLU A 1 72 ? 17.046 -0.366 -3.412 1.00 96.69 72 GLU A N 1
ATOM 555 C CA . GLU A 1 72 ? 17.168 0.993 -3.934 1.00 96.69 72 GLU A CA 1
ATOM 556 C C . GLU A 1 72 ? 15.936 1.352 -4.763 1.00 96.69 72 GLU A C 1
ATOM 558 O O . GLU A 1 72 ? 15.359 0.500 -5.442 1.00 96.69 72 GLU A O 1
ATOM 563 N N . ARG A 1 73 ? 15.502 2.614 -4.699 1.00 96.00 73 ARG A N 1
ATOM 564 C CA . ARG A 1 73 ? 14.383 3.088 -5.517 1.00 96.00 73 ARG A CA 1
ATOM 565 C C . ARG A 1 73 ? 14.859 3.236 -6.959 1.00 96.00 73 ARG A C 1
ATOM 567 O O . ARG A 1 73 ? 15.701 4.081 -7.225 1.00 96.00 73 ARG A O 1
ATOM 574 N N . ILE A 1 74 ? 14.265 2.458 -7.858 1.00 97.25 74 ILE A N 1
ATOM 575 C CA . ILE A 1 74 ? 14.495 2.567 -9.302 1.00 97.25 74 ILE A CA 1
ATOM 576 C C . ILE A 1 74 ? 13.632 3.700 -9.861 1.00 97.25 74 ILE A C 1
ATOM 578 O O . ILE A 1 74 ? 14.124 4.581 -10.554 1.00 97.25 74 ILE A O 1
ATOM 582 N N . LEU A 1 75 ? 12.338 3.706 -9.519 1.00 96.44 75 LEU A N 1
ATOM 583 C CA . LEU A 1 75 ? 11.395 4.726 -9.977 1.00 96.44 75 LEU A CA 1
ATOM 584 C C . LEU A 1 75 ? 10.274 4.972 -8.966 1.00 96.44 75 LEU A C 1
ATOM 586 O O . LEU A 1 75 ? 9.962 4.122 -8.128 1.00 96.44 75 LEU A O 1
ATOM 590 N N . LEU A 1 76 ? 9.657 6.147 -9.082 1.00 97.44 76 LEU A N 1
ATOM 591 C CA . LEU A 1 76 ? 8.336 6.476 -8.552 1.00 97.44 76 LEU A CA 1
ATOM 592 C C . LEU A 1 76 ? 7.682 7.444 -9.542 1.00 97.44 76 LEU A C 1
ATOM 594 O O . LEU A 1 76 ? 7.952 8.641 -9.502 1.00 97.44 76 LEU A O 1
ATOM 598 N N . SER A 1 77 ? 6.864 6.926 -10.451 1.00 97.69 77 SER A N 1
ATOM 599 C CA . SER A 1 77 ? 6.270 7.709 -11.541 1.00 97.69 77 SER A CA 1
ATOM 600 C C . SER A 1 77 ? 4.857 7.229 -11.854 1.00 97.69 77 SER A C 1
ATOM 602 O O . SER A 1 77 ? 4.424 6.202 -11.342 1.00 97.69 77 SER A O 1
ATOM 604 N N . ARG A 1 78 ? 4.122 7.961 -12.688 1.00 96.94 78 ARG A N 1
ATOM 605 C CA . ARG A 1 78 ? 2.929 7.412 -13.348 1.00 96.94 78 ARG A CA 1
ATOM 606 C C . ARG A 1 78 ? 3.367 6.579 -14.561 1.00 96.94 78 ARG A C 1
ATOM 608 O O . ARG A 1 78 ? 4.403 6.913 -15.139 1.00 96.94 78 ARG A O 1
ATOM 615 N N . PRO A 1 79 ? 2.629 5.520 -14.943 1.00 92.00 79 PRO A N 1
ATOM 616 C CA . PRO A 1 79 ? 2.921 4.770 -16.161 1.00 92.00 79 PRO A CA 1
ATOM 617 C C . PRO A 1 79 ? 3.032 5.698 -17.375 1.00 92.00 79 PRO A C 1
ATOM 619 O O . PRO A 1 79 ? 2.171 6.554 -17.580 1.00 92.00 79 PRO A O 1
ATOM 622 N N . GLY A 1 80 ? 4.111 5.539 -18.138 1.00 89.12 80 GLY A N 1
ATOM 623 C CA . GLY A 1 80 ? 4.269 6.154 -19.453 1.00 89.12 80 GLY A CA 1
ATOM 624 C C . GLY A 1 80 ? 3.628 5.302 -20.554 1.00 89.12 80 GLY A C 1
ATOM 625 O O . GLY A 1 80 ? 2.951 4.314 -20.250 1.00 89.12 80 GLY A O 1
ATOM 626 N N . PRO A 1 81 ? 3.834 5.659 -21.832 1.00 93.88 81 PRO A N 1
ATOM 627 C CA . PRO A 1 81 ? 3.460 4.788 -22.940 1.00 93.88 81 PRO A CA 1
ATOM 628 C C . PRO A 1 81 ? 4.211 3.450 -22.861 1.00 93.88 81 PRO A C 1
ATOM 630 O O . PRO A 1 81 ? 5.335 3.385 -22.361 1.00 93.88 81 PRO A O 1
ATOM 633 N N . ILE A 1 82 ? 3.584 2.384 -23.364 1.00 92.62 82 ILE A N 1
ATOM 634 C CA . ILE A 1 82 ? 4.287 1.128 -23.641 1.00 92.62 82 ILE A CA 1
ATOM 635 C C . ILE A 1 82 ? 5.187 1.397 -24.846 1.00 92.62 82 ILE A C 1
ATOM 637 O O . ILE A 1 82 ? 4.691 1.828 -25.886 1.00 92.62 82 ILE A O 1
ATOM 641 N N . LEU A 1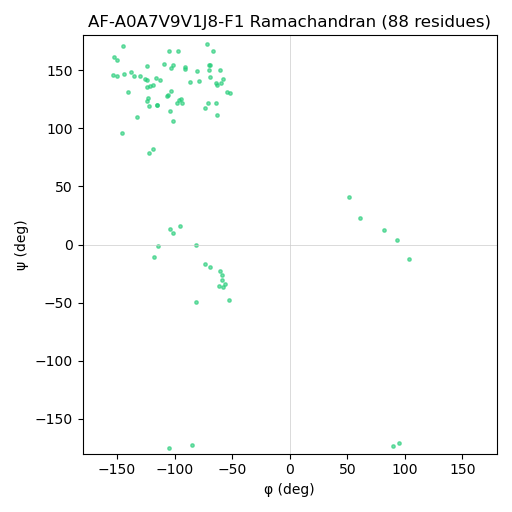 83 ? 6.490 1.198 -24.671 1.00 94.19 83 LEU A N 1
ATOM 642 C CA . LEU A 1 83 ? 7.484 1.387 -25.722 1.00 94.19 83 LEU A CA 1
ATOM 643 C C . LEU A 1 83 ? 7.708 0.077 -26.479 1.00 94.19 83 LEU A C 1
ATOM 645 O O . LEU A 1 83 ? 7.555 -1.010 -25.913 1.00 94.19 83 LEU A O 1
ATOM 649 N N . GLU A 1 84 ? 8.078 0.193 -27.750 1.00 95.19 84 GLU A N 1
ATOM 650 C CA . GLU A 1 84 ? 8.539 -0.943 -28.544 1.00 95.19 84 GLU A CA 1
ATOM 651 C C . GLU A 1 84 ? 9.908 -1.422 -28.048 1.00 95.19 84 GLU A C 1
ATOM 653 O O . GLU A 1 84 ? 10.674 -0.655 -27.468 1.00 95.19 84 GLU A O 1
ATOM 658 N N . TYR A 1 85 ? 10.225 -2.698 -28.287 1.00 92.81 85 TYR A N 1
ATOM 659 C CA . TYR A 1 85 ? 11.419 -3.341 -27.720 1.00 92.81 85 TYR A CA 1
ATOM 660 C C . TYR A 1 85 ? 12.737 -2.613 -28.044 1.00 92.81 85 TYR A C 1
ATOM 662 O O . TYR A 1 85 ? 13.623 -2.593 -27.201 1.00 92.81 85 TYR A O 1
ATOM 670 N N . TRP A 1 86 ? 12.842 -1.997 -29.226 1.00 95.75 86 TRP A N 1
ATOM 671 C CA . TRP A 1 86 ? 14.042 -1.291 -29.697 1.00 95.75 86 TRP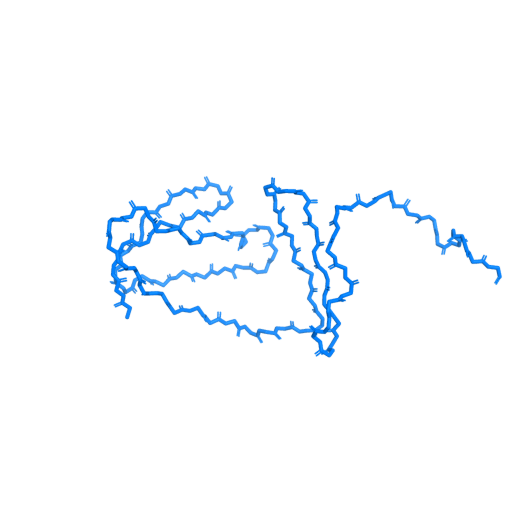 A CA 1
ATOM 672 C C . TRP A 1 86 ? 13.932 0.242 -29.624 1.00 95.75 86 TRP A C 1
ATOM 674 O O . TRP A 1 86 ? 14.715 0.948 -30.257 1.00 95.75 86 TRP A O 1
ATOM 684 N N . ASP A 1 87 ? 12.933 0.790 -28.928 1.00 94.56 87 ASP A N 1
ATOM 685 C CA . ASP A 1 87 ? 12.770 2.244 -28.829 1.00 94.56 87 ASP A CA 1
ATOM 686 C C . ASP A 1 87 ? 13.975 2.884 -28.110 1.00 94.56 87 ASP A C 1
ATOM 688 O O . ASP A 1 87 ? 14.180 2.685 -26.914 1.00 94.56 87 ASP A O 1
ATOM 692 N N . GLY A 1 88 ? 14.780 3.653 -28.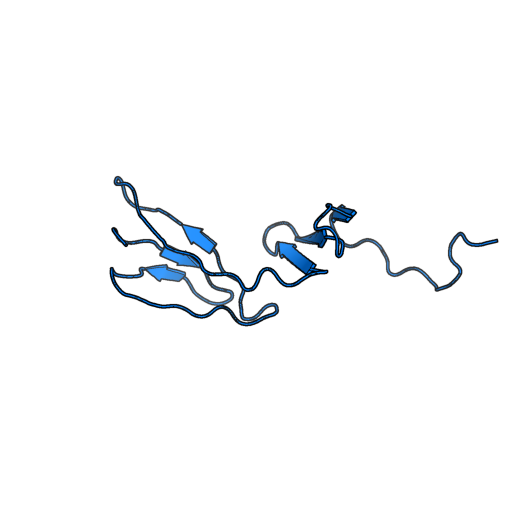851 1.00 93.25 88 GLY A N 1
ATOM 693 C CA . GLY A 1 88 ? 15.948 4.362 -28.318 1.00 93.25 88 GLY A CA 1
ATOM 694 C C . GLY A 1 88 ? 17.229 3.531 -28.163 1.00 93.25 88 GLY A C 1
ATOM 695 O O . GLY A 1 88 ? 18.159 4.016 -27.516 1.00 93.25 88 GLY A O 1
ATOM 696 N N . GLU A 1 89 ? 17.299 2.326 -28.740 1.00 92.94 89 GLU A N 1
ATOM 697 C CA . GLU A 1 89 ? 18.510 1.490 -28.769 1.00 92.94 89 GLU A CA 1
ATOM 698 C C . GLU A 1 89 ? 19.139 1.466 -30.183 1.00 92.94 89 GLU A C 1
ATOM 700 O O . GLU A 1 89 ? 18.439 1.179 -31.155 1.00 92.94 89 GLU A O 1
ATOM 705 N N . ASP A 1 90 ? 20.447 1.768 -30.280 1.00 79.31 90 ASP A N 1
ATOM 706 C CA . ASP A 1 90 ? 21.297 1.682 -31.492 1.00 79.31 90 ASP A CA 1
ATOM 707 C C . ASP A 1 90 ? 22.272 0.488 -31.421 1.00 79.31 90 ASP A C 1
ATOM 709 O O . ASP A 1 90 ? 22.851 0.256 -30.329 1.00 79.31 90 ASP A O 1
#

pLDDT: mean 95.2, std 2.85, range [79.31, 98.31]

Radius of gyration: 17.4 Å; Cα contacts (8 Å, |Δi|>4): 125; chains: 1; bounding box: 36×22×52 Å

Nearest PDB structures (foldseek):
  8eon-assembly1_F  TM=2.582E-01  e=3.561E+00  Pseudomonas phage vB_PaeM_E217
  3f3f-assembly1_D  TM=3.058E-01  e=4.265E+00  Saccharomyces cerevisiae

Foldseek 3Di:
DDDWKWKDALPDIDIDDPPDDDDADPDRRRDIDTHDPDPDDDDDDDDDPPDPFDWDADVVVQWIWTAHRVRHTPDTGHDDDDDDPCVPPD

Solvent-accessible surface area (backbone atoms only — not comparable to full-atom value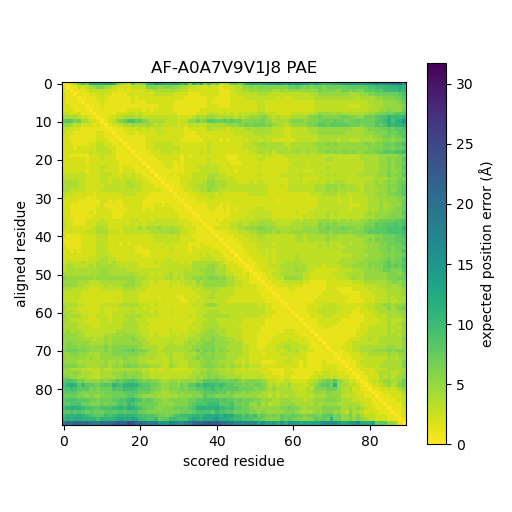s): 5973 Å² total; per-residue (Å²): 117,41,54,62,39,33,39,36,46,77,88,49,74,44,76,43,58,72,83,70,83,86,85,66,50,89,61,73,87,25,41,70,45,83,40,81,85,59,100,64,86,66,43,85,85,87,87,75,88,76,69,64,58,43,75,47,79,39,76,95,75,54,31,38,33,34,30,41,75,90,62,48,76,75,48,76,43,58,84,72,82,88,73,62,98,63,70,93,66,134